Protein AF-A0A526PWX5-F1 (afdb_monomer_lite)

pLDDT: mean 96.15, std 6.13, range [58.59, 98.62]

Structure (mmCIF, N/CA/C/O backbone):
data_AF-A0A526PWX5-F1
#
_entry.id   AF-A0A526PWX5-F1
#
loop_
_atom_site.group_PDB
_atom_site.id
_atom_site.type_symbol
_atom_site.label_atom_id
_atom_site.label_alt_id
_atom_site.label_comp_id
_atom_site.label_asym_id
_atom_site.label_entity_id
_atom_site.label_seq_id
_atom_site.pdbx_PDB_ins_code
_atom_site.Cartn_x
_atom_site.Cartn_y
_atom_site.Cartn_z
_atom_site.occupancy
_atom_site.B_iso_or_equiv
_atom_site.auth_seq_id
_atom_site.auth_comp_id
_atom_site.auth_asym_id
_atom_site.auth_atom_id
_atom_site.pdbx_PDB_model_num
ATOM 1 N N . MET A 1 1 ? 21.569 2.948 -17.995 1.00 58.59 1 MET A N 1
ATOM 2 C CA . MET A 1 1 ? 20.218 2.741 -17.430 1.00 58.59 1 MET A CA 1
ATOM 3 C C . MET A 1 1 ? 19.694 1.448 -18.030 1.00 58.59 1 MET A C 1
ATOM 5 O O . MET A 1 1 ? 19.663 1.362 -19.251 1.00 58.59 1 MET A O 1
ATOM 9 N N . ILE A 1 2 ? 19.417 0.419 -17.227 1.00 71.44 2 ILE A N 1
ATOM 10 C CA . ILE A 1 2 ? 18.833 -0.827 -17.748 1.00 71.44 2 ILE A CA 1
ATOM 11 C C . ILE A 1 2 ? 17.372 -0.514 -18.069 1.00 71.44 2 ILE A C 1
ATOM 13 O O . ILE A 1 2 ? 16.621 -0.144 -17.173 1.00 71.44 2 ILE A O 1
ATOM 17 N N . VAL A 1 3 ? 16.993 -0.594 -19.341 1.00 79.19 3 VAL A N 1
ATOM 18 C CA . VAL A 1 3 ? 15.608 -0.391 -19.773 1.00 79.19 3 VAL A CA 1
ATOM 19 C C . VAL A 1 3 ? 14.964 -1.766 -19.890 1.00 79.19 3 VAL A C 1
ATOM 21 O O . VAL A 1 3 ? 15.388 -2.576 -20.713 1.00 79.19 3 VAL A O 1
ATOM 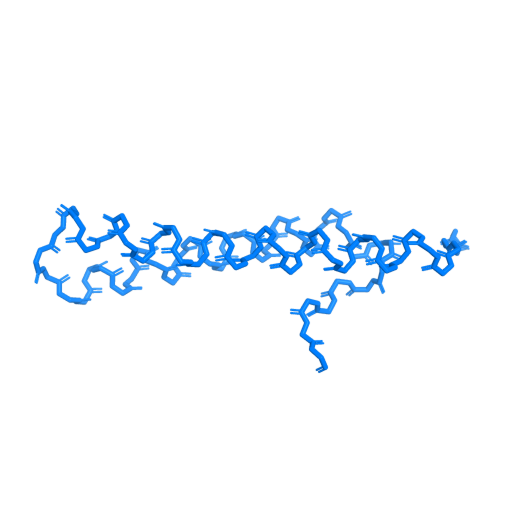24 N N . PHE A 1 4 ? 13.976 -2.042 -19.040 1.00 89.56 4 PHE A N 1
ATOM 25 C CA . PHE A 1 4 ? 13.182 -3.266 -19.123 1.00 89.56 4 PHE A CA 1
ATOM 26 C C . PHE A 1 4 ? 12.213 -3.203 -20.310 1.00 89.56 4 PHE A C 1
ATOM 28 O O . PHE A 1 4 ? 11.696 -2.138 -20.657 1.00 89.56 4 PHE A O 1
ATOM 35 N N . ASP A 1 5 ? 11.961 -4.353 -20.928 1.00 95.12 5 ASP A N 1
ATOM 36 C CA . ASP A 1 5 ? 11.004 -4.512 -22.016 1.00 95.12 5 ASP A CA 1
ATOM 37 C C . ASP A 1 5 ? 9.562 -4.287 -21.541 1.00 95.12 5 ASP A C 1
ATOM 39 O O . ASP A 1 5 ? 9.212 -4.490 -20.375 1.00 95.12 5 ASP A O 1
ATOM 43 N N . LEU A 1 6 ? 8.708 -3.860 -22.472 1.00 95.25 6 LEU A N 1
ATOM 44 C CA . LEU A 1 6 ? 7.316 -3.497 -22.199 1.00 95.25 6 LEU A CA 1
ATOM 45 C C . LEU A 1 6 ? 6.532 -4.577 -21.421 1.00 95.25 6 LEU A C 1
ATOM 47 O O . LEU A 1 6 ? 5.859 -4.218 -20.454 1.00 95.25 6 LEU A O 1
ATOM 51 N N . PRO A 1 7 ? 6.647 -5.883 -21.751 1.00 96.69 7 PRO A N 1
ATOM 52 C CA . PRO A 1 7 ? 5.961 -6.939 -21.008 1.00 96.69 7 PRO A CA 1
ATOM 53 C C . PRO A 1 7 ? 6.338 -6.986 -19.524 1.00 96.69 7 PRO A C 1
ATOM 55 O O . PRO A 1 7 ? 5.461 -7.134 -18.675 1.00 96.69 7 PRO A O 1
ATOM 58 N N . ARG A 1 8 ? 7.622 -6.811 -19.183 1.00 95.94 8 ARG A N 1
ATOM 59 C CA . ARG A 1 8 ? 8.073 -6.796 -17.781 1.00 95.94 8 ARG A CA 1
ATOM 60 C C . ARG A 1 8 ? 7.567 -5.574 -17.032 1.00 95.94 8 ARG A C 1
ATOM 62 O O . ARG A 1 8 ? 7.199 -5.691 -15.868 1.00 95.94 8 ARG A O 1
ATOM 69 N N . ARG A 1 9 ? 7.512 -4.418 -17.698 1.00 95.81 9 ARG A N 1
ATOM 70 C CA . ARG A 1 9 ? 6.956 -3.189 -17.111 1.00 95.81 9 ARG A CA 1
ATOM 71 C C . ARG A 1 9 ? 5.470 -3.351 -16.798 1.00 95.81 9 ARG A C 1
ATOM 73 O O . ARG A 1 9 ? 5.057 -3.028 -15.691 1.00 95.81 9 ARG A O 1
ATOM 80 N N . PHE A 1 10 ? 4.693 -3.921 -17.720 1.00 96.88 10 PHE A N 1
ATOM 81 C CA . PHE A 1 10 ? 3.277 -4.207 -17.479 1.00 96.88 10 PHE A CA 1
ATOM 82 C C . PHE A 1 10 ? 3.057 -5.266 -16.401 1.00 96.88 10 PHE A C 1
ATOM 84 O O . PHE A 1 10 ? 2.169 -5.101 -15.572 1.00 96.88 10 PHE A O 1
ATOM 91 N N . ALA A 1 11 ? 3.873 -6.322 -16.367 1.00 97.44 11 ALA A N 1
ATOM 92 C CA . ALA A 1 11 ? 3.799 -7.319 -15.304 1.00 97.44 11 ALA A CA 1
ATOM 93 C C . ALA A 1 11 ? 4.099 -6.706 -13.926 1.00 97.44 11 ALA A C 1
ATOM 95 O O . ALA A 1 11 ? 3.413 -7.023 -12.958 1.00 97.44 11 ALA A O 1
ATOM 96 N N . ALA A 1 12 ? 5.080 -5.803 -13.836 1.00 97.50 12 ALA A N 1
ATOM 97 C CA . ALA A 1 12 ? 5.392 -5.086 -12.603 1.00 97.50 12 ALA A CA 1
ATOM 98 C C . ALA A 1 12 ? 4.235 -4.178 -12.150 1.00 97.50 12 ALA A C 1
ATOM 100 O O . ALA A 1 12 ? 3.878 -4.216 -10.977 1.00 97.50 12 ALA A O 1
ATOM 101 N N . GLU A 1 13 ? 3.601 -3.428 -13.056 1.00 97.94 13 GLU A N 1
ATOM 102 C CA . GLU A 1 13 ? 2.410 -2.628 -12.723 1.00 97.94 13 GLU A CA 1
ATOM 103 C C . GLU A 1 13 ? 1.229 -3.512 -12.297 1.00 97.94 13 GLU A C 1
ATOM 105 O O . GLU A 1 13 ? 0.612 -3.259 -11.268 1.00 97.94 13 GLU A O 1
ATOM 110 N N . PHE A 1 14 ? 0.955 -4.602 -13.023 1.00 98.00 14 PHE A N 1
ATOM 111 C CA . PHE A 1 14 ? -0.121 -5.537 -12.688 1.00 98.00 14 PHE A CA 1
ATOM 112 C C . PHE A 1 14 ? 0.070 -6.164 -11.301 1.00 98.00 14 PHE A C 1
ATOM 114 O O . PHE A 1 14 ? -0.854 -6.172 -10.487 1.00 98.00 14 PHE A O 1
ATOM 121 N N . LEU A 1 15 ? 1.275 -6.668 -11.018 1.00 98.06 15 LEU A N 1
ATOM 122 C CA . LEU A 1 15 ? 1.600 -7.248 -9.717 1.00 98.06 15 LEU A CA 1
ATOM 123 C C . LEU A 1 15 ? 1.569 -6.192 -8.613 1.00 98.06 15 LEU A C 1
ATOM 125 O O . LEU A 1 15 ? 1.019 -6.453 -7.547 1.00 98.06 15 LEU A O 1
ATOM 129 N N . GLY A 1 16 ? 2.121 -5.006 -8.863 1.00 98.00 16 GLY A N 1
ATOM 130 C CA . GLY A 1 16 ? 2.124 -3.914 -7.897 1.00 98.00 16 GLY A CA 1
ATOM 131 C C . GLY A 1 16 ? 0.715 -3.465 -7.524 1.00 98.00 16 GLY A C 1
ATOM 132 O O . GLY A 1 16 ? 0.379 -3.444 -6.343 1.00 98.00 16 GLY A O 1
ATOM 133 N N . THR A 1 17 ? -0.149 -3.205 -8.507 1.00 98.12 17 THR A N 1
ATOM 134 C CA . THR A 1 17 ? -1.552 -2.853 -8.257 1.00 98.12 17 THR A CA 1
ATOM 135 C C . THR A 1 17 ? -2.311 -3.994 -7.580 1.00 98.12 17 THR A C 1
ATOM 137 O O . THR A 1 17 ? -3.035 -3.749 -6.618 1.00 98.12 17 THR A O 1
ATOM 140 N N . GLY A 1 18 ? -2.131 -5.243 -8.023 1.00 98.44 18 GLY A N 1
ATOM 141 C CA . GLY A 1 18 ? -2.798 -6.400 -7.419 1.00 98.44 18 GLY A CA 1
ATOM 142 C C . GLY A 1 18 ? -2.434 -6.590 -5.944 1.00 98.44 18 GLY A C 1
ATOM 143 O O . GLY A 1 18 ? -3.317 -6.779 -5.108 1.00 98.44 18 GLY A O 1
ATOM 144 N N . LEU A 1 19 ? -1.145 -6.478 -5.611 1.00 98.44 19 LEU A N 1
ATOM 145 C CA . LEU A 1 19 ? -0.664 -6.551 -4.231 1.00 98.44 19 LEU A CA 1
ATOM 146 C C . LEU A 1 19 ? -1.141 -5.359 -3.399 1.00 98.44 19 LEU A C 1
ATOM 148 O O . LEU A 1 19 ? -1.586 -5.559 -2.273 1.00 98.44 19 LEU A O 1
ATOM 152 N N . LEU A 1 20 ? -1.111 -4.142 -3.950 1.00 98.19 20 LEU A N 1
ATOM 153 C CA . LEU A 1 20 ? -1.597 -2.946 -3.263 1.00 98.19 20 LEU A CA 1
ATOM 154 C C . LEU A 1 20 ? -3.085 -3.067 -2.909 1.00 98.19 20 LEU A C 1
ATOM 156 O O . LEU A 1 20 ? -3.460 -2.827 -1.765 1.00 98.19 20 LEU A O 1
ATOM 160 N N . VAL A 1 21 ? -3.921 -3.495 -3.860 1.00 98.38 21 VAL A N 1
ATOM 161 C CA . VAL A 1 21 ? -5.356 -3.726 -3.633 1.00 98.38 21 VAL A CA 1
ATOM 162 C C . VAL A 1 21 ? -5.572 -4.818 -2.589 1.00 98.38 21 VAL A C 1
ATOM 164 O O . VAL A 1 21 ? -6.364 -4.627 -1.667 1.00 98.38 21 VAL A O 1
ATOM 167 N N . ALA A 1 22 ? -4.853 -5.940 -2.694 1.00 98.56 22 ALA A N 1
ATOM 168 C CA . ALA A 1 22 ? -4.952 -7.027 -1.725 1.00 98.56 22 ALA A CA 1
ATOM 169 C C . ALA A 1 22 ? -4.586 -6.561 -0.308 1.00 98.56 22 ALA A C 1
ATOM 171 O O . ALA A 1 22 ? -5.285 -6.910 0.644 1.00 98.56 22 ALA A O 1
ATOM 172 N N . THR A 1 23 ? -3.542 -5.739 -0.162 1.00 98.44 23 THR A N 1
ATOM 173 C CA . THR A 1 23 ? -3.181 -5.150 1.128 1.00 98.44 23 THR A CA 1
ATOM 174 C C . THR A 1 23 ? -4.265 -4.209 1.628 1.00 98.44 23 THR A C 1
ATOM 176 O O . THR A 1 23 ? -4.743 -4.440 2.727 1.00 98.44 23 THR A O 1
ATOM 179 N N . VAL A 1 24 ? -4.686 -3.208 0.847 1.00 98.06 24 VAL A N 1
ATOM 180 C CA . VAL A 1 24 ? -5.662 -2.187 1.282 1.00 98.06 24 VAL A CA 1
ATOM 181 C C . VAL A 1 24 ? -6.981 -2.831 1.714 1.00 98.06 24 VAL A C 1
ATOM 183 O O . VAL A 1 24 ? -7.512 -2.534 2.781 1.00 98.06 24 VAL A O 1
ATOM 186 N N . VAL A 1 25 ? -7.518 -3.741 0.898 1.00 98.50 25 VAL A N 1
ATOM 187 C CA . VAL A 1 25 ? -8.791 -4.409 1.201 1.00 98.50 25 VAL A CA 1
ATOM 188 C C . VAL A 1 25 ? -8.624 -5.376 2.373 1.00 98.50 25 VAL A C 1
ATOM 190 O O . VAL A 1 25 ? -9.444 -5.379 3.291 1.00 98.50 25 VAL A O 1
ATOM 193 N N . GLY A 1 26 ? -7.547 -6.167 2.380 1.00 98.50 26 GLY A N 1
ATOM 194 C CA . GLY A 1 26 ? -7.272 -7.132 3.441 1.00 98.50 26 GLY A CA 1
ATOM 195 C C . GLY A 1 26 ? -7.049 -6.472 4.803 1.00 98.50 26 GLY A C 1
ATOM 196 O O . GLY A 1 26 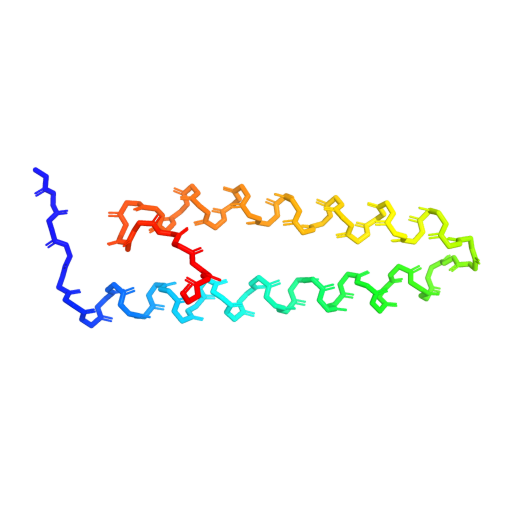? -7.612 -6.926 5.799 1.00 98.50 26 GLY A O 1
ATOM 197 N N . SER A 1 27 ? -6.283 -5.377 4.859 1.00 98.50 27 SER A N 1
ATOM 198 C CA . SER A 1 27 ? -6.057 -4.632 6.099 1.00 98.50 27 SER A CA 1
ATOM 199 C C . SER A 1 27 ? -7.308 -3.917 6.585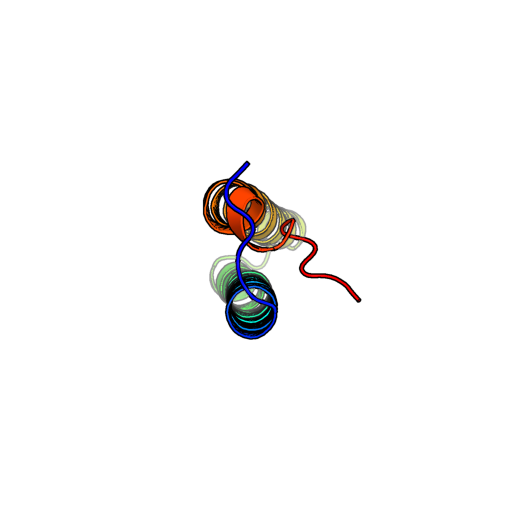 1.00 98.50 27 SER A C 1
ATOM 201 O O . SER A 1 27 ? -7.504 -3.858 7.793 1.00 98.50 27 SER A O 1
ATOM 203 N N . GLY A 1 28 ? -8.166 -3.424 5.686 1.00 98.25 28 GLY A N 1
ATOM 204 C CA . GLY A 1 28 ? -9.458 -2.842 6.054 1.00 98.25 28 GLY A CA 1
ATOM 205 C C . GLY A 1 28 ? -10.361 -3.853 6.762 1.00 98.25 28 GLY A C 1
ATOM 206 O O . GLY A 1 28 ? -10.754 -3.628 7.904 1.00 98.25 28 GLY A O 1
ATOM 207 N N . ILE A 1 29 ? -10.593 -5.008 6.129 1.00 98.50 29 ILE A N 1
ATOM 208 C CA . ILE A 1 29 ? -11.398 -6.097 6.708 1.00 98.50 29 ILE A CA 1
ATOM 209 C C . ILE A 1 29 ? -10.804 -6.548 8.048 1.00 98.50 29 ILE A C 1
ATOM 211 O O . ILE A 1 29 ? -11.515 -6.674 9.041 1.00 98.50 29 ILE A O 1
ATOM 215 N N . MET A 1 30 ? -9.487 -6.761 8.106 1.00 98.50 30 MET A N 1
ATOM 216 C CA . MET A 1 30 ? -8.823 -7.174 9.341 1.00 98.50 30 MET A CA 1
ATOM 217 C C . MET A 1 30 ? -8.968 -6.123 10.451 1.00 98.50 30 MET A C 1
ATOM 219 O O . MET A 1 30 ? -9.250 -6.478 11.594 1.00 98.50 30 MET A O 1
ATOM 223 N N . ALA A 1 31 ? -8.807 -4.837 10.142 1.00 98.25 31 ALA A N 1
ATOM 224 C CA . ALA A 1 31 ? -8.921 -3.767 11.126 1.00 98.25 31 ALA A CA 1
ATOM 225 C C . ALA A 1 31 ? -10.334 -3.692 11.732 1.00 98.25 31 ALA A C 1
ATOM 227 O O . ALA A 1 31 ? -10.459 -3.584 12.950 1.00 98.25 31 ALA A O 1
ATOM 228 N N . GLU A 1 32 ? -11.377 -3.851 10.911 1.00 97.88 32 GLU A N 1
ATOM 229 C CA . GLU A 1 32 ? -12.771 -3.942 11.372 1.00 97.88 32 GLU A CA 1
ATOM 230 C C . GLU A 1 32 ? -13.028 -5.181 12.245 1.00 97.88 32 GLU A C 1
ATOM 232 O O . GLU A 1 32 ? -13.823 -5.123 13.180 1.00 97.88 32 GLU A O 1
ATOM 237 N N . THR A 1 33 ? -12.332 -6.300 12.000 1.00 98.19 33 THR A N 1
ATOM 238 C CA . THR A 1 33 ? -12.454 -7.496 12.858 1.00 98.19 33 THR A CA 1
ATOM 239 C C . THR A 1 33 ? -11.752 -7.351 14.211 1.00 98.19 33 THR A C 1
ATOM 241 O O . THR A 1 33 ? -12.123 -8.027 15.169 1.00 98.19 33 THR A O 1
ATOM 244 N N . LEU A 1 34 ? -10.733 -6.489 14.304 1.00 98.31 34 LEU A N 1
ATOM 245 C CA . LEU A 1 34 ? -9.924 -6.307 15.512 1.00 98.31 34 LEU A CA 1
ATOM 246 C C . LEU A 1 34 ? -10.506 -5.271 16.478 1.00 98.31 34 LEU A C 1
ATOM 248 O O . LEU A 1 34 ? -10.234 -5.341 17.677 1.00 98.31 34 LEU A O 1
ATOM 252 N N . THR A 1 35 ? -11.266 -4.292 15.984 1.00 97.88 35 THR A N 1
ATOM 253 C CA . THR A 1 35 ? -11.812 -3.215 16.814 1.00 97.88 35 THR A CA 1
ATOM 254 C C . THR A 1 35 ? -13.115 -2.651 16.253 1.00 97.88 35 THR A C 1
ATOM 256 O O . THR A 1 35 ? -13.303 -2.565 15.045 1.00 97.88 35 THR A O 1
ATOM 259 N N . HIS A 1 36 ? -13.990 -2.193 17.152 1.00 97.69 36 HIS A N 1
ATOM 260 C CA . HIS A 1 36 ? -15.186 -1.417 16.804 1.00 97.69 36 HIS A CA 1
ATOM 261 C C . HIS A 1 36 ? -14.918 0.101 16.790 1.00 97.69 36 HIS A C 1
ATOM 263 O O . HIS A 1 36 ? -15.799 0.880 16.431 1.00 97.69 36 HIS A O 1
ATOM 269 N N . ASP A 1 37 ? -13.720 0.536 17.197 1.00 98.44 37 ASP A N 1
ATOM 270 C CA . ASP A 1 37 ? -13.297 1.933 17.103 1.00 98.44 37 ASP A CA 1
ATOM 271 C C . ASP A 1 37 ? -12.907 2.263 15.655 1.00 98.44 37 ASP A C 1
ATOM 273 O O . ASP A 1 37 ? -11.869 1.824 15.149 1.00 98.44 37 ASP A O 1
ATOM 277 N N . THR A 1 38 ? -13.740 3.067 14.992 1.00 98.12 38 THR A N 1
ATOM 278 C CA . THR A 1 38 ? -13.545 3.466 13.595 1.00 98.12 38 THR A CA 1
ATOM 279 C C . THR A 1 38 ? -12.237 4.225 13.371 1.00 98.12 38 THR A C 1
ATOM 281 O O . THR A 1 38 ? -11.591 4.030 12.343 1.00 98.12 38 THR A O 1
ATOM 284 N N . ALA A 1 39 ? -11.817 5.078 14.311 1.00 98.38 39 ALA A N 1
ATOM 285 C CA . ALA A 1 39 ? -10.591 5.855 14.155 1.00 98.38 39 ALA A CA 1
ATOM 286 C C . ALA A 1 39 ? -9.364 4.938 14.182 1.00 98.38 39 ALA A C 1
ATOM 288 O O . ALA A 1 39 ? -8.472 5.069 13.340 1.00 98.38 39 ALA A O 1
ATOM 289 N N . LEU A 1 40 ? -9.348 3.966 15.099 1.00 98.31 40 LEU A N 1
ATOM 290 C CA . LEU A 1 40 ? -8.276 2.979 15.176 1.00 98.31 40 LEU A CA 1
ATOM 291 C C . LEU A 1 40 ? -8.261 2.055 13.948 1.00 98.31 40 LEU A C 1
ATOM 293 O O . LEU A 1 40 ? -7.186 1.767 13.418 1.00 98.31 40 LEU A O 1
ATOM 297 N N . ALA A 1 41 ? -9.433 1.637 13.460 1.00 98.50 41 ALA A N 1
ATOM 298 C CA . ALA A 1 41 ? -9.530 0.798 12.268 1.00 98.50 41 ALA A CA 1
ATOM 299 C C . ALA A 1 41 ? -8.992 1.511 11.012 1.00 98.50 41 ALA A C 1
ATOM 301 O O . ALA A 1 41 ? -8.166 0.961 10.278 1.00 98.50 41 ALA A O 1
ATOM 302 N N . LEU A 1 42 ? -9.393 2.771 10.800 1.00 98.19 42 LEU A N 1
ATOM 303 C CA . LEU A 1 42 ? -8.905 3.592 9.690 1.00 98.19 42 LEU A CA 1
ATOM 304 C C . LEU A 1 42 ? -7.402 3.858 9.792 1.00 98.19 42 LEU A C 1
ATOM 306 O O . LEU A 1 42 ? -6.702 3.794 8.778 1.00 98.19 42 LEU A O 1
ATOM 310 N N . LEU A 1 43 ? -6.891 4.114 11.000 1.00 98.44 43 LEU A N 1
ATOM 311 C CA . LEU A 1 43 ? -5.459 4.292 11.228 1.00 98.44 43 LEU A CA 1
ATOM 312 C C . LEU A 1 43 ? -4.683 3.026 10.842 1.00 98.44 43 LEU A C 1
ATOM 314 O O . LEU A 1 43 ? -3.715 3.114 10.088 1.00 98.44 43 LEU A O 1
ATOM 318 N N . GLY A 1 44 ? -5.136 1.854 11.295 1.00 98.31 44 GLY A N 1
ATOM 319 C CA . GLY A 1 44 ? -4.520 0.570 10.957 1.00 98.31 44 GLY A CA 1
ATOM 320 C C . GLY A 1 44 ? -4.490 0.312 9.449 1.00 98.31 44 GLY A C 1
ATOM 321 O O . GLY A 1 44 ? -3.435 -0.000 8.894 1.00 98.31 44 GLY A O 1
ATOM 322 N N . ASN A 1 45 ? -5.619 0.524 8.769 1.00 98.56 45 ASN A N 1
ATOM 323 C CA . ASN A 1 45 ? -5.713 0.353 7.320 1.00 98.56 45 ASN A CA 1
ATOM 324 C C . ASN A 1 45 ? -4.789 1.316 6.546 1.00 98.56 45 ASN A C 1
ATOM 326 O O . ASN A 1 45 ? -4.087 0.923 5.609 1.00 98.56 45 ASN A O 1
ATOM 330 N N . THR A 1 46 ? -4.752 2.583 6.961 1.00 98.19 46 THR A N 1
ATOM 331 C CA . THR A 1 46 ? -3.938 3.617 6.305 1.00 98.19 46 THR A CA 1
ATOM 332 C C . THR A 1 46 ? -2.444 3.337 6.471 1.00 98.19 46 THR A C 1
ATOM 334 O O . THR A 1 46 ? -1.684 3.462 5.509 1.00 98.19 46 THR A O 1
ATOM 337 N N . LEU A 1 47 ? -2.016 2.902 7.662 1.00 98.62 47 LEU A N 1
ATOM 338 C CA . LEU A 1 47 ? -0.622 2.536 7.919 1.00 98.62 47 LEU A CA 1
ATOM 339 C C . LEU A 1 47 ? -0.189 1.322 7.091 1.00 98.62 47 LEU A C 1
ATOM 341 O O . LEU A 1 47 ? 0.887 1.354 6.493 1.00 98.62 47 LEU A O 1
ATOM 345 N N . ALA A 1 48 ? -1.027 0.285 7.005 1.00 98.50 48 ALA A N 1
ATOM 346 C CA . ALA A 1 48 ? -0.747 -0.888 6.177 1.00 98.50 48 ALA A CA 1
ATOM 347 C C . ALA A 1 48 ? -0.607 -0.516 4.690 1.00 98.50 48 ALA A C 1
ATOM 349 O O . ALA A 1 48 ? 0.357 -0.916 4.035 1.00 98.50 48 ALA A O 1
ATOM 350 N N . THR A 1 49 ? -1.519 0.317 4.182 1.00 97.94 49 THR A N 1
ATOM 351 C CA . THR A 1 49 ? -1.486 0.821 2.801 1.00 97.94 49 THR A CA 1
ATOM 352 C C . THR A 1 49 ? -0.208 1.615 2.519 1.00 97.94 49 THR A C 1
ATOM 354 O O . THR A 1 49 ? 0.496 1.343 1.545 1.00 97.94 49 THR A O 1
ATOM 357 N N . GLY A 1 50 ? 0.131 2.573 3.389 1.00 98.19 50 GLY A N 1
ATOM 358 C CA . GLY A 1 50 ? 1.332 3.395 3.239 1.00 98.19 50 GLY A CA 1
ATOM 359 C C . GLY A 1 50 ? 2.623 2.576 3.294 1.00 98.19 50 GLY A C 1
ATOM 360 O O . GLY A 1 50 ? 3.507 2.761 2.458 1.00 98.19 50 GLY A O 1
ATOM 361 N N . ALA A 1 51 ? 2.719 1.624 4.226 1.00 98.62 51 ALA A N 1
ATOM 362 C CA . ALA A 1 51 ? 3.874 0.736 4.333 1.00 98.62 51 ALA A CA 1
ATOM 363 C C . ALA A 1 51 ? 4.054 -0.125 3.073 1.00 98.62 51 ALA A C 1
ATOM 365 O O . ALA A 1 51 ? 5.174 -0.268 2.577 1.00 98.62 51 ALA A O 1
ATOM 366 N N . MET A 1 52 ? 2.963 -0.654 2.512 1.00 98.44 52 MET A N 1
ATOM 367 C CA . MET A 1 52 ? 3.041 -1.464 1.298 1.00 98.44 52 MET A CA 1
ATOM 368 C C . MET A 1 52 ? 3.448 -0.642 0.075 1.00 98.44 52 MET A C 1
ATOM 370 O O . MET A 1 52 ? 4.242 -1.118 -0.733 1.00 98.44 52 MET A O 1
ATOM 374 N N . LEU A 1 53 ? 2.984 0.606 -0.042 1.00 98.12 53 LEU A N 1
ATOM 375 C CA . LEU A 1 53 ? 3.449 1.512 -1.095 1.00 98.12 53 LEU A CA 1
ATOM 376 C C . LEU A 1 53 ? 4.964 1.728 -1.028 1.00 98.12 53 LEU A C 1
ATOM 378 O O . LEU A 1 53 ? 5.625 1.642 -2.060 1.00 98.12 53 LEU A O 1
ATOM 382 N N . VAL A 1 54 ? 5.537 1.925 0.166 1.00 98.44 54 VAL A N 1
ATOM 383 C CA . VAL A 1 54 ? 6.999 2.035 0.330 1.00 98.44 54 VAL A CA 1
ATOM 384 C C . VAL A 1 54 ? 7.702 0.784 -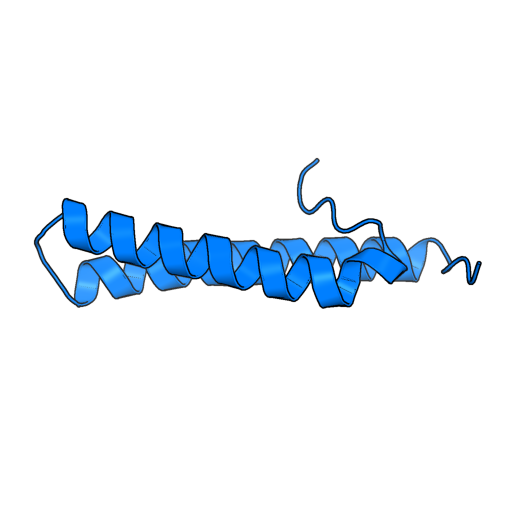0.200 1.00 98.44 54 VAL A C 1
ATOM 386 O O . VAL A 1 54 ? 8.658 0.900 -0.969 1.00 98.44 54 VAL A O 1
ATOM 389 N N . VAL A 1 55 ? 7.217 -0.408 0.156 1.00 98.38 55 VAL A N 1
ATOM 390 C CA . VAL A 1 55 ? 7.781 -1.687 -0.307 1.00 98.38 55 VAL A CA 1
ATOM 391 C C . VAL A 1 55 ? 7.691 -1.814 -1.831 1.00 98.38 55 VAL A C 1
ATOM 393 O O . VAL A 1 55 ? 8.701 -2.070 -2.490 1.00 98.38 55 VAL A O 1
ATOM 396 N N . LEU A 1 56 ? 6.504 -1.605 -2.405 1.00 98.19 56 LEU A N 1
ATOM 397 C CA . LEU A 1 56 ? 6.259 -1.784 -3.836 1.00 98.19 56 LEU A CA 1
ATOM 398 C C . LEU A 1 56 ? 7.025 -0.770 -4.684 1.00 98.19 56 LEU A C 1
ATOM 400 O O . LEU A 1 56 ? 7.642 -1.158 -5.673 1.00 98.19 56 LEU A O 1
ATOM 404 N N . ILE A 1 57 ? 7.044 0.503 -4.284 1.00 98.12 57 ILE A N 1
ATOM 405 C CA . ILE A 1 57 ? 7.790 1.551 -4.992 1.00 98.12 57 ILE A CA 1
ATOM 406 C C . ILE A 1 57 ? 9.289 1.253 -4.948 1.00 98.12 57 ILE A C 1
ATOM 408 O O . ILE A 1 57 ? 9.964 1.346 -5.971 1.00 98.12 57 ILE A O 1
ATOM 412 N N . THR A 1 58 ? 9.811 0.831 -3.793 1.00 98.00 58 THR A N 1
ATOM 413 C CA . THR A 1 58 ? 11.240 0.517 -3.644 1.00 98.00 58 THR A CA 1
ATOM 414 C C . THR A 1 58 ? 11.663 -0.656 -4.535 1.00 98.00 58 THR A C 1
ATOM 416 O O . THR A 1 58 ? 12.732 -0.614 -5.140 1.00 98.00 58 THR A O 1
ATOM 419 N N . ILE A 1 59 ? 10.832 -1.698 -4.640 1.00 97.38 59 ILE A N 1
ATOM 420 C CA . ILE A 1 59 ? 11.177 -2.934 -5.361 1.00 97.38 59 ILE A CA 1
ATOM 421 C C . ILE A 1 59 ? 10.883 -2.827 -6.864 1.00 97.38 59 ILE A C 1
ATOM 423 O O . ILE A 1 59 ? 11.685 -3.276 -7.682 1.00 97.38 59 ILE A O 1
ATOM 427 N N . LEU A 1 60 ? 9.742 -2.247 -7.247 1.00 97.06 60 LEU A N 1
ATOM 428 C CA . LEU A 1 60 ? 9.259 -2.232 -8.634 1.00 97.06 60 LEU A CA 1
ATOM 429 C C . LEU A 1 60 ? 9.514 -0.902 -9.358 1.00 97.06 60 LEU A C 1
ATOM 431 O O . LEU A 1 60 ? 9.465 -0.866 -10.589 1.00 97.06 60 LEU A O 1
ATOM 435 N N . GLY A 1 61 ? 9.845 0.173 -8.633 1.00 96.31 61 GLY A N 1
ATOM 436 C CA . GLY A 1 61 ? 10.179 1.485 -9.200 1.00 96.31 61 GLY A CA 1
ATOM 437 C C . GLY A 1 61 ? 11.260 1.433 -10.284 1.00 96.31 61 GLY A C 1
ATOM 438 O O . GLY A 1 61 ? 11.039 1.975 -11.367 1.00 96.31 61 GLY A O 1
ATOM 439 N N . PRO A 1 62 ? 12.380 0.711 -10.079 1.00 95.75 62 PRO A N 1
ATOM 440 C CA . PRO A 1 62 ? 13.407 0.540 -11.108 1.00 95.75 62 PRO A CA 1
ATOM 441 C C . PRO A 1 62 ? 12.939 -0.211 -12.368 1.00 95.75 62 PRO A C 1
ATOM 443 O O . PRO A 1 62 ? 13.629 -0.160 -13.385 1.00 95.75 62 PRO A O 1
ATOM 446 N N . ILE A 1 63 ? 11.809 -0.928 -12.309 1.00 95.50 63 ILE A N 1
ATOM 447 C CA . ILE A 1 63 ? 11.290 -1.742 -13.415 1.00 95.50 63 ILE A CA 1
ATOM 448 C C . ILE A 1 63 ? 10.284 -0.944 -14.245 1.00 95.50 63 ILE A C 1
ATOM 450 O O . ILE A 1 63 ? 10.484 -0.768 -15.447 1.00 95.50 63 ILE A O 1
ATOM 454 N N . SER A 1 64 ? 9.196 -0.472 -13.630 1.00 95.12 64 SER A N 1
ATOM 455 C CA . SER A 1 64 ? 8.077 0.150 -14.353 1.00 95.12 64 SER A CA 1
ATOM 456 C C . SER A 1 64 ? 7.958 1.663 -14.174 1.00 95.12 64 SER A C 1
ATOM 458 O O . SER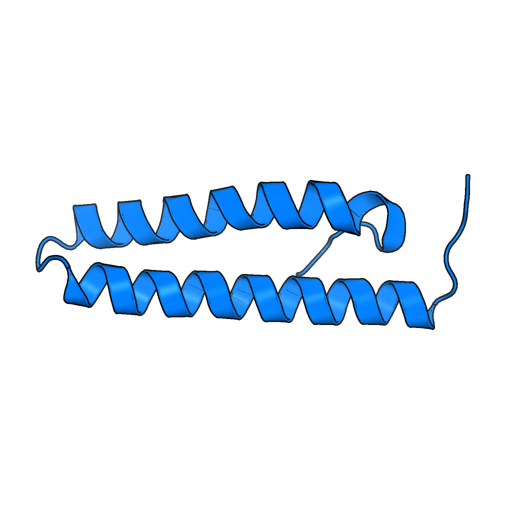 A 1 64 ? 7.421 2.316 -15.074 1.00 95.12 64 SER A O 1
ATOM 460 N N . GLY A 1 65 ? 8.509 2.212 -13.087 1.00 93.62 65 GLY A N 1
ATOM 461 C CA . GLY A 1 65 ? 8.190 3.543 -12.558 1.00 93.62 65 GLY A CA 1
ATOM 462 C C . GLY A 1 65 ? 7.263 3.504 -11.336 1.00 93.62 65 GLY A C 1
ATOM 463 O O . GLY A 1 65 ? 7.144 4.518 -10.655 1.00 93.62 65 GLY A O 1
ATOM 464 N N . ALA A 1 66 ? 6.684 2.334 -11.022 1.00 95.94 66 ALA A N 1
ATOM 465 C CA . ALA A 1 66 ? 5.814 2.090 -9.869 1.00 95.94 66 ALA A CA 1
ATOM 466 C C . ALA A 1 66 ? 4.627 3.066 -9.770 1.00 95.94 66 ALA A C 1
ATOM 468 O O . ALA A 1 66 ? 4.437 3.720 -8.744 1.00 95.94 66 ALA A O 1
ATOM 469 N N . HIS A 1 67 ? 3.838 3.182 -10.843 1.00 96.00 67 HIS A N 1
ATOM 470 C CA . HIS A 1 67 ? 2.683 4.084 -10.852 1.00 96.00 67 HIS A CA 1
ATOM 471 C C . HIS A 1 67 ? 1.523 3.524 -10.027 1.00 96.00 67 HIS A C 1
ATOM 473 O O . HIS A 1 67 ? 0.941 4.236 -9.212 1.00 96.00 67 HIS A O 1
ATOM 479 N N . PHE A 1 68 ? 1.183 2.254 -10.261 1.00 95.19 68 PHE A N 1
ATOM 480 C CA . PHE A 1 68 ? 0.088 1.516 -9.627 1.00 95.19 68 PHE A CA 1
ATOM 481 C C . PHE A 1 68 ? -1.278 2.215 -9.680 1.00 95.19 68 PHE A C 1
ATOM 483 O O . PHE A 1 68 ? -2.180 1.883 -8.910 1.00 95.19 68 PHE A O 1
ATOM 490 N N . ASN A 1 69 ? -1.431 3.171 -10.592 1.00 92.50 69 ASN A N 1
ATOM 491 C CA . ASN A 1 69 ? -2.589 4.029 -10.762 1.00 92.50 69 ASN A CA 1
ATOM 492 C C . ASN A 1 69 ? -2.709 4.372 -12.260 1.00 92.50 69 ASN A C 1
ATOM 494 O O . ASN A 1 69 ? -1.677 4.711 -12.852 1.00 92.50 69 ASN A O 1
ATOM 498 N N . PRO A 1 70 ? -3.901 4.233 -12.873 1.00 90.25 70 PRO A N 1
ATOM 499 C CA . PRO A 1 70 ? -4.133 4.582 -14.276 1.00 90.25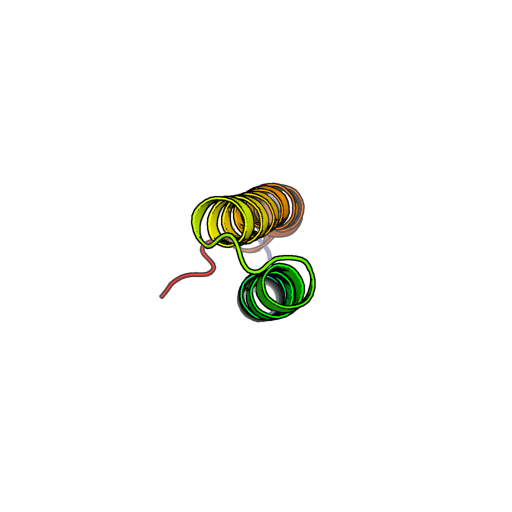 70 PRO A CA 1
ATOM 500 C C . PRO A 1 70 ? -3.774 6.023 -14.658 1.00 90.25 70 PRO A C 1
ATOM 502 O O . PRO A 1 70 ? -3.848 6.922 -13.787 1.00 90.25 70 PRO A O 1
#

Sequence (70 aa):
MIVFDLPRRFAAEFLGTGLLVATVVGSGIMAETLTHDTALALLGNTLATGAMLVVLITILGPISGAHFNP

Radius of gyration: 14.59 Å; chains: 1; bounding box: 35×13×39 Å

Foldseek 3Di:
DDAADPVQLVVLLVVLLVVLVCQLVVLLVVLVVVDPPPVSSVVRSVVSNVVSLVVSCVPCCVHHVSPNDD

Secondary structure (DSSP, 8-state):
-----HHHHHHHHHHHHHHHHHHHHHHHHHHHHH-S-HHHHHHHHHHHHHHHHHHHHHHHHHHH------